Protein AF-A0A4Q9KU74-F1 (afdb_monomer)

Organism: NCBI:txid148818

Nearest PDB structures (foldseek):
  7bz3-assembly1_D  TM=5.552E-01  e=2.418E-01  uncultured bacterium
  7bz3-assembly1_C  TM=5.029E-01  e=2.278E-01  uncultured bacterium
  1j4a-assembly1_A  TM=6.064E-01  e=5.600E-01  Lactobacillus delbrueckii subsp. bulgaricus
  1yqe-assembly1_A  TM=5.960E-01  e=8.521E-01  Archaeoglobus fulgidus
  4dg9-assembly1_A  TM=4.951E-01  e=8.521E-01  Pseudomonas aeruginosa PAO1

Sequence (173 aa):
IKKLECLESLNISRCKLLNCSFHQLFENCKFVKSLRRLYLSHVSLNEQDLQCLKRFINLKELSLNLNEFNLPTFQDYLIAIPLKLYTSSFVSENEDFEKFREYLRSKNINIISRYDYSENIKNEKIKAVNNLENSAGEILMCDVDVAMLSERLPPPPTFHDTNHQPPSSSCQT

Mean predicted aligned error: 15.88 Å

Solvent-accessible surface area (backbone atoms only — not comparable to full-atom values): 10548 Å² total; per-residue (Å²): 120,63,87,44,58,74,45,41,68,48,76,50,49,64,42,81,74,76,99,51,54,68,47,61,69,55,54,86,30,60,16,44,62,47,22,30,33,42,32,33,35,70,39,93,74,55,73,69,35,50,60,47,55,51,62,29,63,48,23,30,35,44,23,42,59,62,92,86,54,62,62,73,67,49,51,69,46,49,74,66,34,66,48,45,35,39,36,31,74,62,87,66,92,47,71,68,50,52,54,49,52,51,52,35,51,76,65,64,25,46,75,46,40,59,61,60,57,51,49,51,53,50,51,53,49,52,54,53,48,58,57,46,57,69,56,62,76,66,67,76,81,75,85,75,71,78,82,76,78,77,77,83,78,81,83,83,85,85,86,79,92,74,93,77,82,82,86,81,90,82,88,84,134

InterPro domains:
  IPR032675 Leucine-rich repeat domain superfamily [G3DSA:3.80.10.10] (1-100)

Secondary structure (DSSP, 8-state):
-TT-SS--EEE-TTPPPPSS-HHHHTTT-GGGGT--EEE-TT----HHHHHHGGG-TT--EEEE-GGGS-HHHHHHHHTTS--SEEEES----SHHHHHHHHHHHHTT-EEEEHHHHHHHHHHHHHHHHHHHHHHHTT-------GGG--PPPPPPPPPPP---PPPPP----

Structure (mmCIF, N/CA/C/O backbone):
data_AF-A0A4Q9KU74-F1
#
_entry.id   AF-A0A4Q9KU74-F1
#
loop_
_atom_site.group_PDB
_atom_site.id
_atom_site.type_symbol
_atom_site.label_atom_id
_atom_site.label_alt_id
_atom_site.label_comp_id
_atom_site.label_asym_id
_atom_site.label_entity_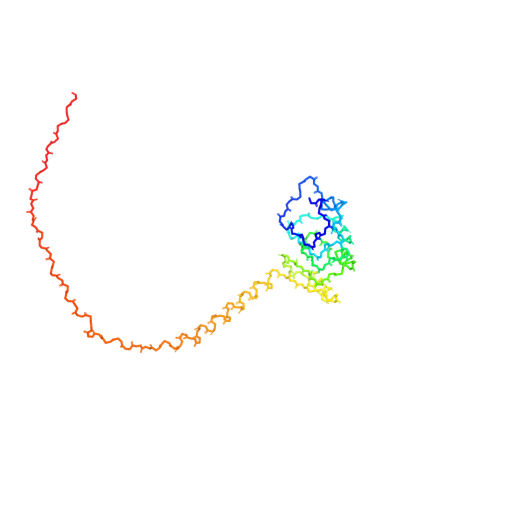id
_atom_site.label_seq_id
_atom_site.pdbx_PDB_ins_code
_atom_site.Cartn_x
_atom_site.Cartn_y
_atom_site.Cartn_z
_atom_site.occupancy
_atom_site.B_iso_or_equiv
_atom_site.auth_seq_id
_atom_site.auth_comp_id
_atom_site.auth_asym_id
_atom_site.auth_atom_id
_atom_site.pdbx_PDB_model_num
ATOM 1 N N . ILE A 1 1 ? -15.940 -5.349 -0.445 1.00 81.81 1 ILE A N 1
ATOM 2 C CA . ILE A 1 1 ? -14.882 -5.387 0.601 1.00 81.81 1 ILE A CA 1
ATOM 3 C C . ILE A 1 1 ? -15.228 -4.611 1.882 1.00 81.81 1 ILE A C 1
ATOM 5 O O . ILE A 1 1 ? -14.683 -4.929 2.926 1.00 81.81 1 ILE A O 1
ATOM 9 N N . LYS A 1 2 ? -16.166 -3.646 1.844 1.00 84.56 2 LYS A N 1
ATOM 10 C CA . LYS A 1 2 ? -16.490 -2.737 2.967 1.00 84.56 2 LYS A CA 1
ATOM 11 C C . LYS A 1 2 ? -16.950 -3.398 4.282 1.00 84.56 2 LYS A C 1
ATOM 13 O O . LYS A 1 2 ? -16.848 -2.774 5.327 1.00 84.56 2 LYS A O 1
ATOM 18 N N . LYS A 1 3 ? -17.445 -4.641 4.237 1.00 88.12 3 LYS A N 1
ATOM 19 C CA . LYS A 1 3 ? -17.890 -5.397 5.425 1.00 88.12 3 LYS A CA 1
ATOM 20 C C . LYS A 1 3 ? -16.741 -6.039 6.219 1.00 88.12 3 LYS A C 1
ATOM 22 O O . LYS A 1 3 ? -16.981 -6.570 7.292 1.00 88.12 3 LYS A O 1
ATOM 27 N N . LEU A 1 4 ? -15.519 -6.039 5.680 1.00 89.81 4 LEU A N 1
ATOM 28 C CA . LEU A 1 4 ? -14.357 -6.617 6.354 1.00 89.81 4 LEU A CA 1
ATOM 29 C C . LEU A 1 4 ? -13.865 -5.663 7.448 1.00 89.81 4 LEU A C 1
ATOM 31 O O . LEU A 1 4 ? -13.743 -4.460 7.215 1.00 89.81 4 LEU A O 1
ATOM 35 N N . GLU A 1 5 ? -13.566 -6.194 8.631 1.00 90.31 5 GLU A N 1
ATOM 36 C CA . GLU A 1 5 ? -13.165 -5.369 9.780 1.00 90.31 5 GLU A CA 1
ATOM 37 C C . GLU A 1 5 ? -11.675 -5.485 10.113 1.00 90.31 5 GLU A C 1
ATOM 39 O O . GLU A 1 5 ? -11.042 -4.466 10.371 1.00 90.31 5 GLU A O 1
ATOM 44 N N . CYS A 1 6 ? -11.100 -6.689 10.017 1.00 91.06 6 CYS A N 1
ATOM 45 C CA . CYS A 1 6 ? -9.725 -6.986 10.447 1.00 91.06 6 CYS A CA 1
ATOM 46 C C . CYS A 1 6 ? -8.863 -7.601 9.330 1.00 91.06 6 CYS A C 1
ATOM 48 O O . CYS A 1 6 ? -8.084 -8.521 9.564 1.00 91.06 6 CYS A O 1
ATOM 50 N N . LEU A 1 7 ? -9.024 -7.141 8.086 1.00 95.56 7 LEU A N 1
ATOM 51 C CA . LEU A 1 7 ? -8.218 -7.639 6.970 1.00 95.56 7 LEU A CA 1
ATOM 52 C C . LEU A 1 7 ? -6.759 -7.184 7.120 1.00 95.56 7 LEU A C 1
ATOM 54 O O . LEU A 1 7 ? -6.487 -5.985 7.181 1.00 95.56 7 LEU A O 1
ATOM 58 N N . GLU A 1 8 ? -5.822 -8.133 7.141 1.00 96.88 8 GLU A N 1
ATOM 59 C CA . GLU A 1 8 ? -4.386 -7.834 7.231 1.00 96.88 8 GLU A CA 1
ATOM 60 C C . GLU A 1 8 ? -3.669 -7.842 5.877 1.00 96.88 8 GLU A C 1
ATOM 62 O O . GLU A 1 8 ? -2.617 -7.221 5.729 1.00 96.88 8 GLU A O 1
ATOM 67 N N . SER A 1 9 ? -4.210 -8.543 4.882 1.00 97.12 9 SER A N 1
ATOM 68 C CA . SER A 1 9 ? -3.585 -8.678 3.570 1.00 97.12 9 SER A CA 1
ATOM 69 C C . SER A 1 9 ? -4.616 -8.562 2.466 1.00 97.12 9 SER A C 1
ATOM 71 O O . SER A 1 9 ? -5.649 -9.226 2.504 1.00 97.12 9 SER A O 1
ATOM 73 N N . LEU A 1 10 ? -4.322 -7.718 1.482 1.00 96.00 10 LEU A N 1
ATOM 74 C CA . LEU A 1 10 ? -5.152 -7.541 0.306 1.00 96.00 10 LEU A CA 1
ATOM 75 C C . LEU A 1 10 ? -4.284 -7.554 -0.946 1.00 96.00 10 LEU A C 1
ATOM 77 O O . LEU A 1 10 ? -3.354 -6.761 -1.086 1.00 96.00 10 LEU A O 1
ATOM 81 N N . ASN A 1 11 ? -4.628 -8.438 -1.873 1.00 94.44 11 ASN A N 1
ATOM 82 C CA . ASN A 1 11 ? -4.040 -8.472 -3.198 1.00 94.44 11 ASN A CA 1
ATOM 83 C C . ASN A 1 11 ? -5.122 -8.154 -4.227 1.00 94.44 11 ASN A C 1
ATOM 85 O O . ASN A 1 11 ? -6.066 -8.923 -4.385 1.00 94.44 11 ASN A O 1
ATOM 89 N N . ILE A 1 12 ? -4.972 -7.022 -4.907 1.00 92.94 12 ILE A N 1
ATOM 90 C CA . ILE A 1 12 ? -5.796 -6.633 -6.058 1.00 92.94 12 ILE A CA 1
ATOM 91 C C . ILE A 1 12 ? -4.910 -6.374 -7.280 1.00 92.94 12 ILE A C 1
ATOM 93 O O . ILE A 1 12 ? -5.268 -5.617 -8.178 1.00 92.94 12 ILE A O 1
ATOM 97 N N . SER A 1 13 ? -3.723 -6.986 -7.310 1.00 91.00 13 SER A N 1
ATOM 98 C CA . SER A 1 13 ? -2.808 -6.876 -8.440 1.00 91.00 13 SER A CA 1
ATOM 99 C C . SER A 1 13 ? -3.494 -7.362 -9.712 1.00 91.00 13 SER A C 1
ATOM 101 O O . SER A 1 13 ? -4.169 -8.391 -9.698 1.00 91.00 13 SER A O 1
ATOM 103 N N . ARG A 1 14 ? -3.281 -6.654 -10.824 1.00 89.31 14 ARG A N 1
ATOM 104 C CA . ARG A 1 14 ? -3.909 -6.917 -12.131 1.00 89.31 14 ARG A CA 1
ATOM 105 C C . ARG A 1 14 ? -5.437 -6.783 -12.134 1.00 89.31 14 ARG A C 1
ATOM 107 O O . ARG A 1 14 ? -6.074 -7.174 -13.109 1.00 89.31 14 ARG A O 1
ATOM 114 N N . CYS A 1 15 ? -6.042 -6.244 -11.076 1.00 89.75 15 CYS A N 1
ATOM 115 C CA . CYS A 1 15 ? -7.459 -5.912 -11.092 1.00 89.75 15 CYS A CA 1
ATOM 116 C C . CYS A 1 15 ? -7.682 -4.571 -11.794 1.00 89.75 15 CYS A C 1
ATOM 118 O O . CYS A 1 15 ? -6.980 -3.592 -11.543 1.00 89.75 15 CYS A O 1
ATOM 120 N N . LYS A 1 16 ? -8.729 -4.511 -12.619 1.00 90.88 16 LYS A N 1
ATOM 121 C CA . LYS A 1 16 ? -9.269 -3.255 -13.135 1.00 90.88 16 LYS A CA 1
ATOM 122 C C . LYS A 1 16 ? -10.375 -2.779 -12.199 1.00 90.88 16 LYS A C 1
ATOM 124 O O . LYS A 1 16 ? -11.358 -3.491 -12.000 1.00 9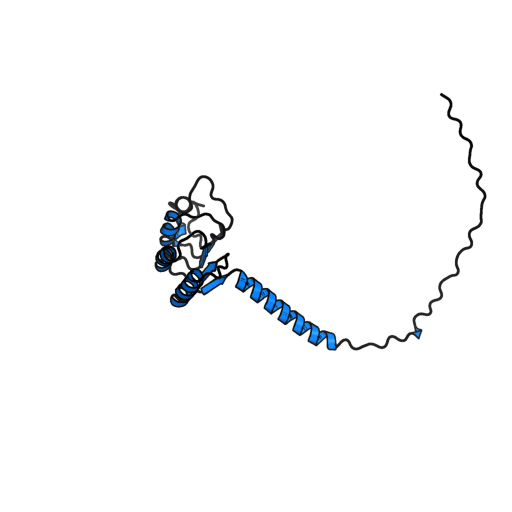0.88 16 LYS A O 1
ATOM 129 N N . LEU A 1 17 ? -10.218 -1.588 -11.629 1.00 89.12 17 LEU A N 1
ATOM 130 C CA . LEU A 1 17 ? -11.283 -0.951 -10.859 1.00 89.12 17 LEU A CA 1
ATOM 131 C C . LEU A 1 17 ? -12.329 -0.406 -11.838 1.00 89.12 17 LEU A C 1
ATOM 133 O O . LEU A 1 17 ? -12.005 0.363 -12.741 1.00 89.12 17 LEU A O 1
ATOM 137 N N . LEU A 1 18 ? -13.570 -0.873 -11.708 1.00 88.38 18 LEU A N 1
ATOM 138 C CA . LEU A 1 18 ? -14.684 -0.459 -12.558 1.00 88.38 18 LEU A CA 1
ATOM 139 C C . LEU A 1 18 ? -15.560 0.513 -11.780 1.00 88.38 18 LEU A C 1
ATOM 141 O O . LEU A 1 18 ? -16.012 0.187 -10.684 1.00 88.38 18 LEU A O 1
ATOM 145 N N . ASN A 1 19 ? -15.828 1.679 -12.367 1.00 87.88 19 ASN A N 1
ATOM 146 C CA . ASN A 1 19 ? -16.725 2.697 -11.811 1.00 87.88 19 ASN A CA 1
ATOM 147 C C . ASN A 1 19 ? -16.322 3.212 -10.413 1.00 87.88 19 ASN A C 1
ATOM 149 O O . ASN A 1 19 ? -17.158 3.762 -9.699 1.00 87.88 19 ASN A O 1
ATOM 153 N N . CYS A 1 20 ? -15.061 3.035 -10.009 1.00 88.81 20 CYS A N 1
ATOM 154 C CA . CYS A 1 20 ? -14.496 3.637 -8.806 1.00 88.81 20 CYS A CA 1
ATOM 155 C C . CYS A 1 20 ? -12.974 3.799 -8.918 1.00 88.81 20 CYS A C 1
ATOM 157 O O . CYS A 1 20 ? -12.309 3.053 -9.640 1.00 88.81 20 CYS A O 1
ATOM 159 N N . SER A 1 21 ? -12.428 4.770 -8.190 1.00 89.12 21 SER A N 1
ATOM 160 C CA . SER A 1 21 ? -10.989 4.942 -7.975 1.00 89.12 21 SER A CA 1
ATOM 161 C C . SER A 1 21 ? -10.483 4.078 -6.815 1.00 89.12 21 SER A C 1
ATOM 163 O O . SER A 1 21 ? -11.259 3.540 -6.013 1.00 89.12 21 SER A O 1
ATOM 165 N N . PHE A 1 22 ? -9.161 3.976 -6.676 1.00 90.94 22 PHE A N 1
ATOM 166 C CA . PHE A 1 22 ? -8.561 3.259 -5.557 1.00 90.94 22 PHE A CA 1
ATOM 167 C C . PHE A 1 22 ? -8.905 3.926 -4.217 1.00 90.94 22 PHE A C 1
ATOM 169 O O . PHE A 1 22 ? -9.355 3.240 -3.301 1.00 90.94 22 PHE A O 1
ATOM 176 N N . HIS A 1 23 ? -8.813 5.254 -4.093 1.00 89.62 23 HIS A N 1
ATOM 177 C CA . HIS A 1 23 ? -9.174 5.923 -2.837 1.00 89.62 23 HIS A CA 1
ATOM 178 C C . HIS A 1 23 ? -10.652 5.723 -2.442 1.00 89.62 23 HIS A C 1
ATOM 180 O O . HIS A 1 23 ? -10.939 5.556 -1.250 1.00 89.62 23 HIS A O 1
ATOM 186 N N . GLN A 1 24 ? -11.572 5.671 -3.419 1.00 91.50 24 GLN A N 1
ATOM 187 C CA . GLN A 1 24 ? -13.000 5.385 -3.206 1.00 91.50 24 GLN A CA 1
ATOM 188 C C . GLN A 1 24 ? -13.240 3.943 -2.747 1.00 91.50 24 GLN A C 1
ATOM 190 O O . GLN A 1 24 ? -14.114 3.683 -1.915 1.00 91.50 24 GLN A O 1
ATOM 195 N N . LEU A 1 25 ? -12.451 2.985 -3.246 1.00 91.00 25 LEU A N 1
ATOM 196 C CA . LEU A 1 25 ? -12.570 1.577 -2.864 1.00 91.00 25 LEU A CA 1
ATOM 197 C C . LEU A 1 25 ? -12.368 1.371 -1.352 1.00 91.00 25 LEU A C 1
ATOM 199 O O . LEU A 1 25 ? -13.073 0.562 -0.742 1.00 91.00 25 LEU A O 1
ATOM 203 N N . PHE A 1 26 ? -11.444 2.126 -0.748 1.00 90.75 26 PHE A N 1
ATOM 204 C CA . PHE A 1 26 ? -11.116 2.066 0.684 1.00 90.75 26 PHE A CA 1
ATOM 205 C C . PHE A 1 26 ? -11.838 3.117 1.529 1.00 90.75 26 PHE A C 1
ATOM 207 O O . PHE A 1 26 ? -11.574 3.254 2.730 1.00 90.75 26 PHE A O 1
ATOM 214 N N . GLU A 1 27 ? -12.744 3.887 0.940 1.00 89.62 27 GLU A N 1
ATOM 215 C CA . GLU A 1 27 ? -13.565 4.826 1.687 1.00 89.62 27 GLU A CA 1
ATOM 216 C C . GLU A 1 27 ? -14.443 4.065 2.692 1.00 89.62 27 GLU A C 1
ATOM 218 O O . GLU A 1 27 ? -15.095 3.069 2.356 1.00 89.62 27 GLU A O 1
ATOM 223 N N . ASN A 1 28 ? -14.415 4.504 3.952 1.00 87.31 28 ASN A N 1
ATOM 224 C CA . ASN A 1 28 ? -15.155 3.904 5.069 1.00 87.31 28 ASN A CA 1
ATOM 225 C C . ASN A 1 28 ? -14.840 2.420 5.358 1.00 87.31 28 ASN A C 1
ATOM 227 O O . ASN A 1 28 ? -15.591 1.747 6.062 1.00 87.31 28 ASN A O 1
ATOM 231 N N . CYS A 1 29 ? -13.721 1.889 4.853 1.00 91.88 29 CYS A N 1
ATOM 232 C CA . CYS A 1 29 ? -13.281 0.534 5.177 1.00 91.88 29 CYS A CA 1
ATOM 233 C C . CYS A 1 29 ? -12.636 0.489 6.572 1.00 91.88 29 CYS A C 1
ATOM 235 O O . CYS A 1 29 ? -11.576 1.076 6.793 1.00 91.88 29 CYS A O 1
ATOM 237 N N . LYS A 1 30 ? -13.246 -0.254 7.507 1.00 90.88 30 LYS A N 1
ATOM 238 C CA . LYS A 1 30 ? -12.737 -0.406 8.886 1.00 90.88 30 LYS A CA 1
ATOM 239 C C . LYS A 1 30 ? -11.336 -1.032 8.930 1.00 90.88 30 LYS A C 1
ATOM 241 O O . LYS A 1 30 ? -10.495 -0.606 9.718 1.00 90.88 30 LYS A O 1
ATOM 246 N N . PHE A 1 31 ? -11.059 -1.959 8.012 1.00 92.75 31 PHE A N 1
ATOM 247 C CA . PHE A 1 31 ? -9.791 -2.686 7.942 1.00 92.75 31 PHE A CA 1
ATOM 248 C C . PHE A 1 31 ? -8.585 -1.860 7.454 1.00 92.75 31 PHE A C 1
ATOM 250 O O . PHE A 1 31 ? -7.462 -2.357 7.463 1.00 92.75 31 PHE A O 1
ATOM 257 N N . VAL A 1 32 ? -8.754 -0.599 7.027 1.00 92.88 32 VAL A N 1
ATOM 258 C CA . VAL A 1 32 ? -7.626 0.231 6.538 1.00 92.88 32 VAL A CA 1
ATOM 259 C C . VAL A 1 32 ? -6.513 0.337 7.584 1.00 92.88 32 VAL A C 1
ATOM 261 O O . VAL A 1 32 ? -5.334 0.320 7.242 1.00 92.88 32 VAL A O 1
ATOM 264 N N . LYS A 1 33 ? -6.885 0.371 8.869 1.00 91.25 33 LYS A N 1
ATOM 265 C CA . LYS A 1 33 ? -5.932 0.404 9.983 1.00 91.25 33 LYS A CA 1
ATOM 266 C C . LYS A 1 33 ? -5.368 -0.974 10.344 1.00 91.25 33 LYS A C 1
ATOM 268 O O . LYS A 1 33 ? -4.338 -1.018 10.999 1.00 91.25 33 LYS A O 1
ATOM 273 N N . SER A 1 34 ? -5.993 -2.084 9.950 1.00 94.25 34 SER A N 1
ATOM 274 C CA . SER A 1 34 ? -5.464 -3.436 10.201 1.00 94.25 34 SER A CA 1
ATOM 275 C C . SER A 1 34 ? -4.553 -3.940 9.084 1.00 94.25 34 SER A C 1
ATOM 277 O O . SER A 1 34 ? -3.803 -4.891 9.290 1.00 94.25 34 SER A O 1
ATOM 279 N N . LEU A 1 35 ? -4.609 -3.323 7.901 1.00 96.00 35 LEU A N 1
ATOM 280 C CA . LEU A 1 35 ? -3.891 -3.808 6.733 1.00 96.00 35 LEU A CA 1
ATOM 281 C C . LEU A 1 35 ? -2.369 -3.691 6.915 1.00 96.00 35 LEU A C 1
ATOM 283 O O . LEU A 1 35 ? -1.831 -2.612 7.156 1.00 96.00 35 LEU A O 1
ATOM 287 N N . ARG A 1 36 ? -1.678 -4.822 6.760 1.00 96.62 36 ARG A N 1
ATOM 288 C CA . ARG A 1 36 ? -0.217 -4.960 6.839 1.00 96.62 36 ARG A CA 1
ATOM 289 C C . ARG A 1 36 ? 0.416 -5.182 5.470 1.00 96.62 36 ARG A C 1
ATOM 291 O O . ARG A 1 36 ? 1.567 -4.802 5.281 1.00 96.62 36 ARG A O 1
ATOM 298 N N . ARG A 1 37 ? -0.311 -5.792 4.531 1.00 97.00 37 ARG A N 1
ATOM 299 C CA . ARG A 1 37 ? 0.190 -6.159 3.199 1.00 97.00 37 ARG A CA 1
ATOM 300 C C . ARG A 1 37 ? -0.789 -5.727 2.116 1.00 97.00 37 ARG A C 1
ATOM 302 O O . ARG A 1 37 ? -1.962 -6.105 2.166 1.00 97.00 37 ARG A O 1
ATOM 309 N N . LEU A 1 38 ? -0.308 -4.973 1.136 1.00 95.56 38 LEU A N 1
ATOM 310 C CA . LEU A 1 38 ? -1.120 -4.446 0.047 1.00 95.56 38 LEU A CA 1
ATOM 311 C C . LEU A 1 38 ? -0.402 -4.617 -1.288 1.00 95.56 38 LEU A C 1
ATOM 313 O O . LEU A 1 38 ? 0.673 -4.060 -1.504 1.00 95.56 38 LEU A O 1
ATOM 317 N N . TYR A 1 39 ? -1.016 -5.364 -2.200 1.00 94.50 39 TYR A N 1
ATOM 318 C CA . TYR A 1 39 ? -0.436 -5.646 -3.509 1.00 94.50 39 TYR A CA 1
ATOM 319 C C . TYR A 1 39 ? -1.288 -5.033 -4.625 1.00 94.50 39 TYR A C 1
ATOM 321 O O . TYR A 1 39 ? -2.436 -5.438 -4.827 1.00 94.50 39 TYR A O 1
ATOM 329 N N . LEU A 1 40 ? -0.703 -4.060 -5.330 1.00 91.88 40 LEU A N 1
ATOM 330 C CA . LEU A 1 40 ? -1.313 -3.203 -6.360 1.00 91.88 40 LEU A CA 1
ATOM 331 C C . LEU A 1 40 ? -0.559 -3.258 -7.694 1.00 91.88 40 LEU A C 1
ATOM 333 O O . LEU A 1 40 ? -0.724 -2.390 -8.546 1.00 91.88 40 LEU A O 1
ATOM 337 N N . SER A 1 41 ? 0.303 -4.255 -7.892 1.00 88.38 41 SER A N 1
ATOM 338 C CA . SER A 1 41 ? 1.025 -4.416 -9.156 1.00 88.38 41 SER A CA 1
ATOM 339 C C . SER A 1 41 ? 0.036 -4.474 -10.328 1.00 88.38 41 SER A C 1
ATOM 341 O O . SER A 1 41 ? -0.868 -5.307 -10.312 1.00 88.38 41 SER A O 1
ATOM 343 N N . HIS A 1 42 ? 0.240 -3.674 -11.380 1.00 86.62 42 HIS A N 1
ATOM 344 C CA . HIS A 1 42 ? -0.661 -3.585 -12.551 1.00 86.62 42 HIS A CA 1
ATOM 345 C C . HIS A 1 42 ? -2.074 -3.069 -12.227 1.00 86.62 42 HIS A C 1
ATOM 347 O O . HIS A 1 42 ? -3.035 -3.451 -12.891 1.00 86.62 42 HIS A O 1
ATOM 353 N N . VAL A 1 43 ? -2.212 -2.234 -11.196 1.00 88.12 43 VAL A N 1
ATOM 354 C CA . VAL A 1 43 ? -3.415 -1.431 -10.944 1.00 88.12 43 VAL A CA 1
ATOM 355 C C . VAL A 1 43 ? -3.118 -0.003 -11.383 1.00 88.12 43 VAL A C 1
ATOM 357 O O . VAL A 1 43 ? -2.103 0.554 -10.972 1.00 88.12 43 VAL A O 1
ATOM 360 N N . SER A 1 44 ? -3.995 0.578 -12.202 1.00 87.62 44 SER A N 1
ATOM 361 C CA . SER A 1 44 ? -3.884 1.988 -12.582 1.00 87.62 44 SER A CA 1
ATOM 362 C C . SER A 1 44 ? -4.255 2.860 -11.387 1.00 87.62 44 SER A C 1
ATOM 364 O O . SER A 1 44 ? -5.318 2.681 -10.787 1.00 87.62 44 SER A O 1
ATOM 366 N N . LEU A 1 45 ? -3.350 3.761 -11.024 1.00 88.00 45 LEU A N 1
ATOM 367 C CA . LEU A 1 45 ? -3.455 4.623 -9.856 1.00 88.00 45 LEU A CA 1
ATOM 368 C C . LEU A 1 45 ? -3.161 6.059 -10.292 1.00 88.00 45 LEU A C 1
ATOM 370 O O . LEU A 1 45 ? -2.302 6.293 -11.136 1.00 88.00 45 LEU A O 1
ATOM 374 N N . ASN A 1 46 ? -3.863 7.026 -9.712 1.00 86.00 46 ASN A N 1
ATOM 375 C CA . ASN A 1 46 ? -3.562 8.444 -9.906 1.00 86.00 46 ASN A CA 1
ATOM 376 C C . ASN A 1 46 ? -2.881 9.045 -8.661 1.00 86.00 46 ASN A C 1
ATOM 378 O O . ASN A 1 46 ? -2.669 8.376 -7.650 1.00 86.00 46 ASN A O 1
ATOM 382 N N . GLU A 1 47 ? -2.549 10.334 -8.710 1.00 84.62 47 GLU A N 1
ATOM 383 C CA . GLU A 1 47 ? -1.894 11.020 -7.592 1.00 84.62 47 GLU A CA 1
ATOM 384 C C . GLU A 1 47 ? -2.743 11.046 -6.304 1.00 84.62 47 GLU A C 1
ATOM 386 O O . GLU A 1 47 ? -2.215 10.859 -5.206 1.00 84.62 47 GLU A O 1
ATOM 391 N N . GLN A 1 48 ? -4.069 11.202 -6.412 1.00 86.31 48 GLN A N 1
ATOM 392 C CA . GLN A 1 48 ? -4.969 11.148 -5.250 1.00 86.31 48 GLN A CA 1
ATOM 393 C C . GLN A 1 48 ? -4.973 9.760 -4.596 1.00 86.31 48 GLN A C 1
ATOM 395 O O . GLN A 1 48 ? -5.045 9.635 -3.370 1.00 86.31 48 GLN A O 1
ATOM 400 N N . ASP A 1 49 ? -4.864 8.709 -5.403 1.00 89.75 49 ASP A N 1
ATOM 401 C CA . ASP A 1 49 ? -4.775 7.338 -4.920 1.00 89.75 49 ASP A CA 1
ATOM 402 C C . ASP A 1 49 ? -3.468 7.101 -4.150 1.00 89.75 49 ASP A C 1
ATOM 404 O O . ASP A 1 49 ? -3.479 6.437 -3.112 1.00 89.75 49 ASP A O 1
ATOM 408 N N . LEU A 1 50 ? -2.358 7.711 -4.575 1.00 87.19 50 LEU A N 1
ATOM 409 C CA . LEU A 1 50 ? -1.100 7.662 -3.826 1.00 87.19 50 LEU A CA 1
ATOM 410 C C . LEU A 1 50 ? -1.185 8.389 -2.483 1.00 87.19 50 LEU A C 1
ATOM 412 O O . LEU A 1 50 ? -0.726 7.863 -1.468 1.00 87.19 50 LEU A O 1
ATOM 416 N N . GLN A 1 51 ? -1.833 9.554 -2.436 1.00 86.75 51 GLN A N 1
ATOM 417 C CA . GLN A 1 51 ? -2.049 10.285 -1.181 1.00 86.75 51 GLN A CA 1
ATOM 418 C C . GLN A 1 51 ? -2.814 9.441 -0.159 1.00 86.75 51 GLN A C 1
ATOM 420 O O . GLN A 1 51 ? -2.534 9.490 1.043 1.00 86.75 51 GLN A O 1
ATOM 425 N N . CYS A 1 52 ? -3.756 8.616 -0.621 1.00 89.44 52 CYS A N 1
ATOM 426 C CA . CYS A 1 52 ? -4.541 7.779 0.272 1.00 89.44 52 CYS A CA 1
ATOM 427 C C . CYS A 1 52 ? -3.730 6.620 0.888 1.00 89.44 52 CYS A C 1
ATOM 429 O O . CYS A 1 52 ? -4.144 6.095 1.925 1.00 89.44 52 CYS A O 1
ATOM 431 N N . LEU A 1 53 ? -2.542 6.288 0.350 1.00 90.06 53 LEU A N 1
ATOM 432 C CA . LEU A 1 53 ? -1.635 5.293 0.939 1.00 90.06 53 LEU A CA 1
ATOM 433 C C . LEU A 1 53 ? -1.180 5.676 2.361 1.00 90.06 53 LEU A C 1
ATOM 435 O O . LEU A 1 53 ? -0.954 4.803 3.198 1.00 90.06 53 LEU A O 1
ATOM 439 N N . LYS A 1 54 ? -1.154 6.975 2.691 1.00 89.75 54 LYS A N 1
ATOM 440 C CA . LYS A 1 54 ? -0.836 7.478 4.042 1.00 89.75 54 LYS A CA 1
ATOM 441 C C . LYS A 1 54 ? -1.828 7.010 5.114 1.00 89.75 54 LYS A C 1
ATOM 443 O O . LYS A 1 54 ? -1.517 7.023 6.301 1.00 89.75 54 LYS A O 1
ATOM 448 N N . ARG A 1 55 ? -3.035 6.586 4.719 1.00 91.25 55 ARG A N 1
ATOM 449 C CA . ARG A 1 55 ? -4.076 6.099 5.643 1.00 91.25 55 ARG A CA 1
ATOM 450 C C . ARG A 1 55 ? -3.755 4.711 6.206 1.00 91.25 55 ARG A C 1
ATOM 452 O O . ARG A 1 55 ? -4.277 4.357 7.264 1.00 91.25 55 ARG A O 1
ATOM 459 N N . PHE A 1 56 ? -2.912 3.929 5.530 1.00 92.38 56 PHE A N 1
ATOM 460 C CA . PHE A 1 56 ? -2.545 2.573 5.943 1.00 92.38 56 PHE A CA 1
ATOM 461 C C . PHE A 1 56 ? -1.377 2.609 6.940 1.00 92.38 56 PHE A C 1
ATOM 463 O O . PHE A 1 56 ? -0.274 2.142 6.669 1.00 92.38 56 PHE A O 1
ATOM 470 N N . ILE A 1 57 ? -1.635 3.161 8.126 1.00 91.38 57 ILE A N 1
ATOM 471 C CA . ILE A 1 57 ? -0.626 3.425 9.171 1.00 91.38 57 ILE A CA 1
ATOM 472 C C . ILE A 1 57 ? 0.139 2.182 9.654 1.00 91.38 57 ILE A C 1
ATOM 474 O O . ILE A 1 57 ? 1.215 2.303 10.228 1.00 91.38 57 ILE A O 1
ATOM 478 N N . ASN A 1 58 ? -0.410 0.985 9.433 1.00 93.88 58 ASN A N 1
ATOM 479 C CA . ASN A 1 58 ? 0.187 -0.288 9.841 1.00 93.88 58 ASN A CA 1
ATOM 480 C C . ASN A 1 58 ? 0.768 -1.090 8.668 1.00 93.88 58 ASN A C 1
ATOM 482 O O . ASN A 1 58 ? 1.230 -2.217 8.874 1.00 93.88 58 ASN A O 1
ATOM 486 N N . LEU A 1 59 ? 0.789 -0.514 7.461 1.00 95.31 59 LEU A N 1
ATOM 487 C CA . LEU A 1 59 ? 1.290 -1.178 6.268 1.00 95.31 59 LEU A CA 1
ATOM 488 C C . LEU A 1 59 ? 2.792 -1.445 6.388 1.00 95.31 59 LEU A C 1
ATOM 490 O O . LEU A 1 59 ? 3.579 -0.552 6.695 1.00 95.31 59 LEU A O 1
ATOM 494 N N . LYS A 1 60 ? 3.177 -2.699 6.152 1.00 95.69 60 LYS A N 1
ATOM 495 C CA . LYS A 1 60 ? 4.559 -3.193 6.188 1.00 95.69 60 LYS A CA 1
ATOM 496 C C . LYS A 1 60 ? 5.049 -3.625 4.818 1.00 95.69 60 LYS A C 1
ATOM 498 O O . LYS A 1 60 ? 6.244 -3.524 4.560 1.00 95.69 60 LYS A O 1
ATOM 503 N N . GLU A 1 61 ? 4.146 -4.081 3.959 1.00 95.75 61 GLU A N 1
ATOM 504 C CA . GLU A 1 61 ? 4.481 -4.548 2.619 1.00 95.75 61 GLU A CA 1
ATOM 505 C C . GLU A 1 61 ? 3.589 -3.868 1.587 1.00 95.75 61 GLU A C 1
ATOM 507 O O . GLU A 1 61 ? 2.359 -3.904 1.697 1.00 95.75 61 GLU A O 1
ATOM 512 N N . LEU A 1 62 ? 4.219 -3.270 0.580 1.00 93.56 62 LEU A N 1
ATOM 513 C CA . LEU A 1 62 ? 3.543 -2.623 -0.536 1.00 93.56 62 LEU A CA 1
ATOM 514 C C . LEU A 1 62 ? 4.110 -3.151 -1.849 1.00 93.56 62 LEU A C 1
ATOM 516 O O . LEU A 1 62 ? 5.322 -3.157 -2.048 1.00 93.56 62 LEU A O 1
ATOM 520 N N . SER A 1 63 ? 3.233 -3.533 -2.773 1.00 91.62 63 SER A N 1
ATOM 521 C CA . SER A 1 63 ? 3.614 -3.756 -4.165 1.00 91.62 63 SER A CA 1
ATOM 522 C C . SER A 1 63 ? 2.910 -2.781 -5.087 1.00 91.62 63 SER A C 1
ATOM 524 O O . SER A 1 63 ? 1.689 -2.668 -5.027 1.00 91.62 63 SER A O 1
ATOM 526 N N . LEU A 1 64 ? 3.670 -2.100 -5.942 1.00 88.06 64 LEU A N 1
ATOM 527 C CA . LEU A 1 64 ? 3.178 -1.069 -6.854 1.00 88.06 64 LEU A CA 1
ATOM 528 C C . LEU A 1 64 ? 4.132 -0.935 -8.057 1.00 88.06 64 LEU A C 1
ATOM 530 O O . LEU A 1 64 ? 5.293 -1.331 -7.971 1.00 88.06 64 LEU A O 1
ATOM 534 N N . ASN A 1 65 ? 3.642 -0.405 -9.181 1.00 80.94 65 ASN A N 1
ATOM 535 C CA . ASN A 1 65 ? 4.460 -0.104 -10.361 1.00 80.94 65 ASN A CA 1
ATOM 536 C C . ASN A 1 65 ? 4.807 1.387 -10.394 1.00 80.94 65 ASN A C 1
ATOM 538 O O . ASN A 1 65 ? 3.905 2.217 -10.371 1.00 80.94 65 ASN A O 1
ATOM 542 N N . LEU A 1 66 ? 6.097 1.725 -10.464 1.00 73.31 66 LEU A N 1
ATOM 543 C CA . LEU A 1 66 ? 6.565 3.118 -10.377 1.00 73.31 66 LEU A CA 1
ATOM 544 C C . LEU A 1 66 ? 6.543 3.879 -11.698 1.00 73.31 66 LEU A C 1
ATOM 546 O O . LEU A 1 66 ? 6.613 5.098 -11.681 1.00 73.31 66 LEU A O 1
ATOM 550 N N . ASN A 1 67 ? 6.447 3.185 -12.830 1.00 70.19 67 ASN A N 1
ATOM 551 C CA . ASN A 1 67 ? 6.619 3.783 -14.158 1.00 70.19 67 ASN A CA 1
ATOM 552 C C . ASN A 1 67 ? 5.599 4.879 -14.486 1.00 70.19 67 ASN A C 1
ATOM 554 O O . ASN A 1 67 ? 5.811 5.655 -15.410 1.00 70.19 67 ASN A O 1
ATOM 558 N N . GLU A 1 68 ? 4.484 4.904 -13.762 1.00 65.50 68 GLU A N 1
ATOM 559 C CA . GLU A 1 68 ? 3.398 5.864 -13.949 1.00 65.50 68 GLU A CA 1
ATOM 560 C C . GLU A 1 68 ? 3.571 7.115 -13.067 1.00 65.50 68 GLU A C 1
ATOM 562 O O . GLU A 1 68 ? 2.757 8.033 -13.142 1.00 65.50 68 GLU A O 1
ATOM 567 N N . PHE A 1 69 ? 4.627 7.183 -12.242 1.00 73.62 69 PHE A N 1
ATOM 568 C CA . PHE A 1 69 ? 4.797 8.216 -11.221 1.00 73.62 69 PHE A CA 1
ATOM 569 C C . PHE A 1 69 ? 6.154 8.910 -11.255 1.00 73.62 69 PHE A C 1
ATOM 571 O O . PHE A 1 69 ? 7.197 8.306 -11.492 1.00 73.62 69 PHE A O 1
ATOM 578 N N . ASN A 1 70 ? 6.133 10.198 -10.909 1.00 76.00 70 ASN A N 1
ATOM 579 C CA . ASN A 1 70 ? 7.336 10.958 -10.607 1.00 76.00 70 ASN A CA 1
ATOM 580 C C . ASN A 1 70 ? 7.940 10.455 -9.281 1.00 76.00 70 ASN A C 1
ATOM 582 O O . ASN A 1 70 ? 7.284 10.471 -8.236 1.00 76.00 70 ASN A O 1
ATOM 586 N N . LEU A 1 71 ? 9.185 9.977 -9.333 1.00 77.31 71 LEU A N 1
ATOM 587 C CA . LEU A 1 71 ? 9.849 9.302 -8.217 1.00 77.31 71 LEU A CA 1
ATOM 588 C C . LEU A 1 71 ? 10.035 10.193 -6.978 1.00 77.31 71 LEU A C 1
ATOM 590 O O . LEU A 1 71 ? 9.660 9.738 -5.898 1.00 77.31 71 LEU A O 1
ATOM 594 N N . PRO A 1 72 ? 10.531 11.442 -7.086 1.00 78.12 72 PRO A N 1
ATOM 595 C C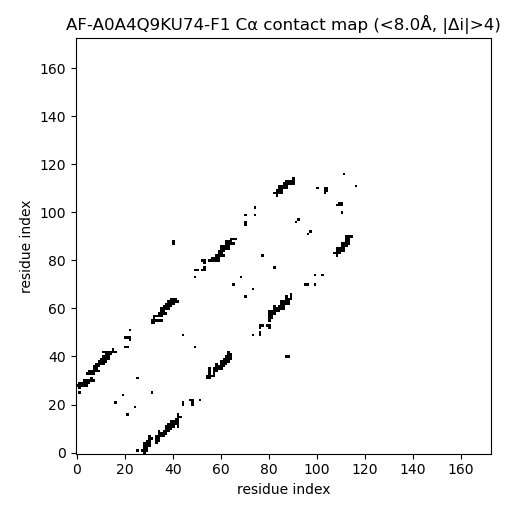A . PRO A 1 72 ? 10.506 12.415 -5.995 1.00 78.12 72 PRO A CA 1
ATOM 596 C C . PRO A 1 72 ? 9.152 12.521 -5.281 1.00 78.12 72 PRO A C 1
ATOM 598 O O . PRO A 1 72 ? 9.074 12.330 -4.071 1.00 78.12 72 PRO A O 1
ATOM 601 N N . THR A 1 73 ? 8.064 12.719 -6.030 1.00 76.44 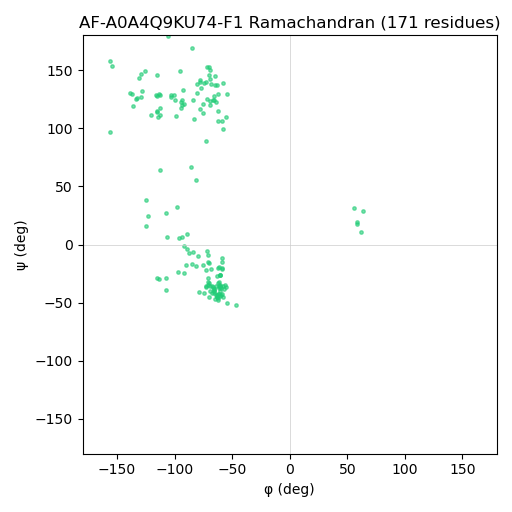73 THR A N 1
ATOM 602 C CA . THR A 1 73 ? 6.709 12.807 -5.462 1.00 76.44 73 THR A CA 1
ATOM 603 C C . THR A 1 73 ? 6.321 11.512 -4.744 1.00 76.44 73 THR A C 1
ATOM 605 O O . THR A 1 73 ? 5.675 11.531 -3.699 1.00 76.44 73 THR A O 1
ATOM 608 N N . PHE A 1 74 ? 6.749 10.363 -5.269 1.00 78.94 74 PHE A N 1
ATOM 609 C CA . PHE A 1 74 ? 6.499 9.069 -4.648 1.00 78.94 74 PHE A CA 1
ATOM 610 C C . PHE A 1 74 ? 7.273 8.863 -3.334 1.00 78.94 74 PHE A C 1
ATOM 612 O O . PHE A 1 74 ? 6.735 8.272 -2.393 1.00 78.94 74 PHE A O 1
ATOM 619 N N . GLN A 1 75 ? 8.501 9.380 -3.225 1.00 82.25 75 GLN A N 1
ATOM 620 C CA . GLN A 1 75 ? 9.290 9.329 -1.985 1.00 82.25 75 GLN A CA 1
ATOM 621 C C . GLN A 1 75 ? 8.579 10.051 -0.830 1.00 82.25 75 GLN A C 1
ATOM 623 O O . GLN A 1 75 ? 8.538 9.526 0.287 1.00 82.25 75 GLN A O 1
ATOM 628 N N . ASP A 1 76 ? 7.945 11.193 -1.107 1.00 81.75 76 ASP A N 1
ATOM 629 C CA . ASP A 1 76 ? 7.160 11.947 -0.120 1.00 81.75 76 ASP A CA 1
ATOM 630 C C . ASP A 1 76 ? 5.942 11.162 0.391 1.00 81.75 76 ASP A C 1
ATOM 632 O O . ASP A 1 76 ? 5.482 11.353 1.521 1.00 81.75 76 ASP A O 1
ATOM 636 N N . TYR A 1 77 ? 5.405 10.243 -0.415 1.00 82.38 77 TYR A N 1
ATOM 637 C CA . TYR A 1 77 ? 4.312 9.364 0.004 1.00 82.38 77 TYR A CA 1
ATOM 638 C C . TYR A 1 77 ? 4.791 8.211 0.869 1.00 82.38 77 TYR A C 1
ATOM 640 O O . TYR A 1 77 ? 4.145 7.888 1.869 1.00 82.38 77 TYR A O 1
ATOM 648 N N . LEU A 1 78 ? 5.928 7.614 0.518 1.00 81.19 78 LEU A N 1
ATOM 649 C CA . LEU A 1 78 ? 6.466 6.480 1.259 1.00 81.19 78 LEU A CA 1
ATOM 650 C C . LEU A 1 78 ? 7.013 6.862 2.632 1.00 81.19 78 LEU A C 1
ATOM 652 O O . LEU A 1 78 ? 6.939 6.040 3.542 1.00 81.19 78 LEU A O 1
ATOM 656 N N . ILE A 1 79 ? 7.504 8.093 2.816 1.00 80.75 79 ILE A N 1
ATOM 657 C CA . ILE A 1 79 ? 8.106 8.512 4.092 1.00 80.75 79 ILE A CA 1
ATOM 658 C C . ILE A 1 79 ? 7.123 8.441 5.271 1.00 80.75 79 ILE A C 1
ATOM 660 O O . ILE A 1 79 ? 7.532 8.266 6.416 1.00 80.75 79 ILE A O 1
ATOM 664 N N . ALA A 1 80 ? 5.823 8.552 4.987 1.00 79.44 80 ALA A N 1
ATOM 665 C CA . ALA A 1 80 ? 4.758 8.504 5.981 1.00 79.44 80 ALA A CA 1
ATOM 666 C C . ALA A 1 80 ? 4.325 7.071 6.347 1.00 79.44 80 ALA A C 1
ATOM 668 O O . ALA A 1 80 ? 3.494 6.895 7.240 1.00 79.44 80 ALA A O 1
ATOM 669 N N . ILE A 1 81 ? 4.843 6.049 5.658 1.00 85.44 81 ILE A N 1
ATOM 670 C CA . ILE A 1 81 ? 4.402 4.660 5.795 1.00 85.44 81 ILE A CA 1
ATOM 671 C C . ILE A 1 81 ? 5.539 3.836 6.414 1.00 85.44 81 ILE A C 1
ATOM 673 O O . ILE A 1 81 ? 6.659 3.863 5.906 1.00 85.44 81 ILE A O 1
ATOM 677 N N . PRO A 1 82 ? 5.290 3.046 7.476 1.00 85.56 82 PRO A N 1
ATOM 678 C CA . PRO A 1 82 ? 6.328 2.263 8.143 1.00 85.56 82 PRO A CA 1
ATOM 679 C C . PRO A 1 82 ? 6.616 0.950 7.396 1.00 85.56 82 PRO A C 1
ATOM 681 O O . PRO A 1 82 ? 6.502 -0.145 7.970 1.00 85.56 82 PRO A O 1
ATOM 684 N N . LEU A 1 83 ? 6.952 1.072 6.110 1.00 91.94 83 LEU A N 1
ATOM 685 C CA . LEU A 1 83 ? 7.249 -0.038 5.218 1.00 91.94 83 LEU A CA 1
ATOM 686 C C . LEU A 1 83 ? 8.512 -0.777 5.654 1.00 91.94 83 LEU A C 1
ATOM 688 O O . LEU A 1 83 ? 9.477 -0.196 6.138 1.00 91.94 83 LEU A O 1
ATOM 692 N N . LYS A 1 84 ? 8.482 -2.090 5.454 1.00 94.19 84 LYS A N 1
ATOM 693 C CA . LYS A 1 84 ? 9.629 -2.995 5.577 1.00 94.19 84 LYS A CA 1
ATOM 694 C C . LYS A 1 84 ? 9.990 -3.621 4.239 1.00 94.19 84 LYS A C 1
ATOM 696 O O . LYS A 1 84 ? 11.146 -3.966 4.024 1.00 94.19 84 LYS A O 1
ATOM 701 N N . LEU A 1 85 ? 9.000 -3.786 3.365 1.00 92.56 85 LEU A N 1
ATOM 702 C CA . LEU A 1 85 ? 9.158 -4.424 2.073 1.00 92.56 85 LEU A CA 1
ATOM 703 C C . LEU A 1 85 ? 8.417 -3.638 0.995 1.00 92.56 85 LEU A C 1
ATOM 705 O O . LEU A 1 85 ? 7.224 -3.347 1.119 1.00 92.56 85 LEU A O 1
ATOM 709 N N . TYR A 1 86 ? 9.129 -3.353 -0.084 1.00 91.38 86 TYR A N 1
ATOM 710 C CA . TYR A 1 86 ? 8.586 -2.828 -1.320 1.00 91.38 86 TYR A CA 1
ATOM 711 C C . TYR A 1 86 ? 8.789 -3.852 -2.440 1.00 91.38 86 TYR A C 1
ATOM 713 O O . TYR A 1 86 ? 9.899 -4.334 -2.662 1.00 91.38 86 TYR A O 1
ATOM 721 N N . THR A 1 87 ? 7.727 -4.206 -3.157 1.00 89.06 87 THR A N 1
ATOM 722 C CA . THR A 1 87 ? 7.808 -5.131 -4.294 1.00 89.06 87 THR A CA 1
ATOM 723 C C . THR A 1 87 ? 7.467 -4.408 -5.588 1.00 89.06 87 THR A C 1
ATOM 725 O O . THR A 1 87 ? 6.300 -4.093 -5.838 1.00 89.06 87 THR A O 1
ATOM 728 N N . SER A 1 88 ? 8.471 -4.205 -6.439 1.00 84.44 88 SER A N 1
ATOM 729 C CA . SER A 1 88 ? 8.277 -3.659 -7.783 1.00 84.44 88 SER A CA 1
ATOM 730 C C . SER A 1 88 ? 8.112 -4.788 -8.787 1.00 84.44 88 SER A C 1
ATOM 732 O O . SER A 1 88 ? 8.902 -5.736 -8.826 1.00 84.44 88 SER A O 1
ATOM 734 N N . SER A 1 89 ? 7.104 -4.675 -9.649 1.00 73.69 89 SER A N 1
ATOM 735 C CA . SER A 1 89 ? 6.962 -5.605 -10.766 1.00 73.69 89 SER A CA 1
ATOM 736 C C . SER A 1 89 ? 7.715 -5.198 -12.028 1.00 73.69 89 SER A C 1
ATOM 738 O O . SER A 1 89 ? 7.788 -5.995 -12.964 1.00 73.69 89 SER A O 1
ATOM 740 N N . PHE A 1 90 ? 8.290 -3.995 -12.024 1.00 67.12 90 PHE A N 1
ATOM 741 C CA . PHE A 1 90 ? 9.073 -3.444 -13.116 1.00 67.12 90 PHE A CA 1
ATOM 742 C C . PHE A 1 90 ? 10.532 -3.244 -12.703 1.00 67.12 90 PHE A C 1
ATOM 744 O O . PHE A 1 90 ? 10.817 -2.903 -11.551 1.00 67.12 90 PHE A O 1
ATOM 751 N N . VAL A 1 91 ? 11.433 -3.438 -13.662 1.00 60.94 91 VAL A N 1
ATOM 752 C CA . VAL A 1 91 ? 12.848 -3.095 -13.545 1.00 60.94 91 VAL A CA 1
ATOM 753 C C . VAL A 1 91 ? 13.104 -1.962 -14.514 1.00 60.94 91 VAL A C 1
ATOM 755 O O . VAL A 1 91 ? 13.009 -2.141 -15.724 1.00 60.94 91 VAL A O 1
ATOM 758 N N . SER A 1 92 ? 13.371 -0.789 -13.957 1.00 64.50 92 SER A N 1
ATOM 759 C CA . SER A 1 92 ? 13.946 0.305 -14.714 1.00 64.50 92 SER A CA 1
ATOM 760 C C . SER A 1 92 ? 15.438 0.350 -14.402 1.00 64.50 92 SER A C 1
ATOM 762 O O . SER A 1 92 ? 15.839 0.331 -13.234 1.00 64.50 92 SER A O 1
ATOM 764 N N . GLU A 1 93 ? 16.253 0.379 -15.449 1.00 66.25 93 GLU A N 1
ATOM 765 C CA . GLU A 1 93 ? 17.695 0.641 -15.360 1.00 66.25 93 GLU A CA 1
ATOM 766 C C . GLU A 1 93 ? 17.997 2.145 -15.450 1.00 66.25 93 GLU A C 1
ATOM 768 O O . GLU A 1 93 ? 19.151 2.545 -15.560 1.00 66.25 93 GLU A O 1
ATOM 773 N N . ASN A 1 94 ? 16.969 3.003 -15.408 1.00 77.31 94 ASN A N 1
ATOM 774 C CA . ASN A 1 94 ? 17.193 4.442 -15.406 1.00 77.31 94 ASN A CA 1
ATOM 775 C C . ASN A 1 94 ? 17.770 4.935 -14.068 1.00 77.31 94 ASN A C 1
ATOM 777 O O . ASN A 1 94 ? 17.527 4.372 -12.997 1.00 77.31 94 ASN A O 1
ATOM 781 N N . GLU A 1 95 ? 18.514 6.036 -14.153 1.00 79.88 95 GLU A N 1
ATOM 782 C CA . GLU A 1 95 ? 19.188 6.673 -13.019 1.00 79.88 95 GLU A CA 1
ATOM 783 C C . GLU A 1 95 ? 18.216 7.017 -11.879 1.00 79.88 95 GLU A C 1
ATOM 785 O O . GLU A 1 95 ? 18.541 6.862 -10.702 1.00 79.88 95 GLU A O 1
ATOM 790 N N . ASP A 1 96 ? 16.991 7.427 -12.212 1.00 78.94 96 ASP A N 1
ATOM 791 C CA . ASP A 1 96 ? 15.993 7.778 -11.204 1.00 78.94 96 ASP A CA 1
ATOM 792 C C . ASP A 1 96 ? 15.572 6.567 -10.363 1.00 78.94 96 ASP A C 1
ATOM 794 O O . ASP A 1 96 ? 15.387 6.682 -9.147 1.00 78.94 96 ASP A O 1
ATOM 798 N N . PHE A 1 97 ? 15.451 5.385 -10.974 1.00 79.44 97 PHE A N 1
ATOM 799 C CA . PHE A 1 97 ? 15.118 4.174 -10.234 1.00 79.44 97 PHE A CA 1
ATOM 800 C C . PHE A 1 97 ? 16.281 3.725 -9.343 1.00 79.44 97 PHE A C 1
ATOM 802 O O . PHE A 1 97 ? 16.027 3.246 -8.239 1.00 79.44 97 PHE A O 1
ATOM 809 N N . GLU A 1 98 ? 17.540 3.929 -9.748 1.00 82.75 98 GLU A N 1
ATOM 810 C CA . GLU A 1 98 ? 18.687 3.704 -8.853 1.00 82.75 98 GLU A CA 1
ATOM 811 C C . GLU A 1 98 ? 18.656 4.629 -7.636 1.00 82.75 98 GLU A C 1
ATOM 813 O O . GLU A 1 98 ? 18.758 4.157 -6.502 1.00 82.75 98 GLU A O 1
ATOM 818 N N . LYS A 1 99 ? 18.401 5.927 -7.840 1.00 85.44 99 LYS A N 1
ATOM 819 C CA . LYS A 1 99 ? 18.216 6.885 -6.735 1.00 85.44 99 LYS A CA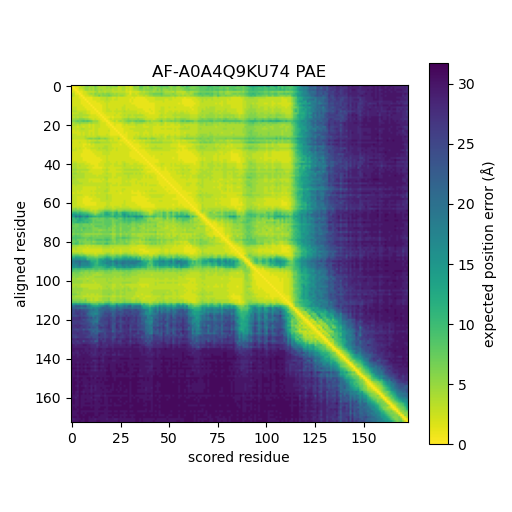 1
ATOM 820 C C . LYS A 1 99 ? 17.085 6.451 -5.803 1.00 85.44 99 LYS A C 1
ATOM 822 O O . LYS A 1 99 ? 17.186 6.565 -4.583 1.00 85.44 99 LYS A O 1
ATOM 827 N N . PHE A 1 100 ? 16.005 5.908 -6.359 1.00 84.62 100 PHE A N 1
ATOM 828 C CA . PHE A 1 100 ? 14.907 5.365 -5.568 1.00 84.62 100 PHE A CA 1
ATOM 829 C C . PHE A 1 100 ? 15.286 4.084 -4.805 1.00 84.62 100 PHE A C 1
ATOM 831 O O . PHE A 1 100 ? 14.916 3.941 -3.636 1.00 84.62 100 PHE A O 1
ATOM 838 N N . ARG A 1 101 ? 16.054 3.167 -5.412 1.00 85.06 101 ARG A N 1
ATOM 839 C CA . ARG A 1 101 ? 16.612 1.987 -4.723 1.00 85.06 101 ARG A CA 1
ATOM 840 C C . ARG A 1 101 ? 17.472 2.408 -3.537 1.00 85.06 101 ARG A C 1
ATOM 842 O O . ARG A 1 101 ? 17.332 1.846 -2.450 1.00 85.06 101 ARG A O 1
ATOM 849 N N . GLU A 1 102 ? 18.335 3.398 -3.729 1.00 88.31 102 GLU A N 1
ATOM 850 C CA . GLU A 1 102 ? 19.183 3.949 -2.675 1.00 88.31 102 GLU A CA 1
ATOM 851 C C . GLU A 1 102 ? 18.353 4.595 -1.559 1.00 88.31 102 GLU A C 1
ATOM 853 O O . GLU A 1 102 ? 18.574 4.299 -0.382 1.00 88.31 102 GLU A O 1
ATOM 858 N N . TYR A 1 103 ? 17.323 5.373 -1.910 1.00 88.50 103 TYR A N 1
ATOM 859 C CA . TYR A 1 103 ? 16.364 5.915 -0.945 1.00 88.50 103 TYR A CA 1
ATOM 860 C C . TYR A 1 103 ? 15.737 4.807 -0.087 1.00 88.50 103 TYR A C 1
ATOM 862 O O . TYR A 1 103 ? 15.770 4.896 1.143 1.00 88.50 103 TYR A O 1
ATOM 870 N N . LEU A 1 104 ? 15.212 3.739 -0.696 1.00 88.56 104 LEU A N 1
ATOM 871 C CA . LEU A 1 104 ? 14.597 2.633 0.046 1.00 88.56 104 LEU A CA 1
ATOM 872 C C . LEU A 1 104 ? 15.598 1.952 0.988 1.00 88.56 104 LEU A C 1
ATOM 874 O O . LEU A 1 104 ? 15.281 1.732 2.160 1.00 88.56 104 LEU A O 1
ATOM 878 N N . ARG A 1 105 ? 16.824 1.695 0.513 1.00 89.31 105 ARG A N 1
ATOM 879 C CA . ARG A 1 105 ? 17.914 1.147 1.337 1.00 89.31 105 ARG A CA 1
ATOM 880 C C . ARG A 1 105 ? 18.242 2.059 2.519 1.00 89.31 105 ARG A C 1
ATOM 882 O O . ARG A 1 105 ? 18.336 1.568 3.640 1.00 89.31 105 ARG A O 1
ATOM 889 N N . SER A 1 106 ? 18.318 3.376 2.308 1.00 91.12 106 SER A N 1
ATOM 890 C CA . SER A 1 106 ? 18.565 4.361 3.376 1.00 91.12 106 SER A CA 1
ATOM 891 C C . SER A 1 106 ? 17.488 4.344 4.470 1.00 91.12 106 SER A C 1
ATOM 893 O O . SER A 1 106 ? 17.746 4.688 5.622 1.00 91.12 106 SER A O 1
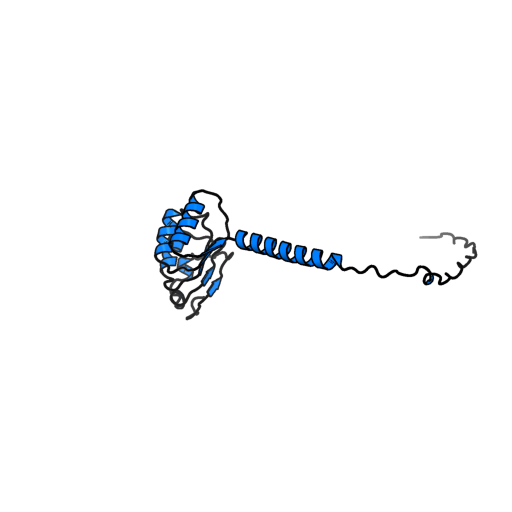ATOM 895 N N . LYS A 1 107 ? 16.268 3.917 4.120 1.00 89.88 107 LYS A N 1
ATOM 896 C CA . LYS A 1 107 ? 15.126 3.773 5.031 1.00 89.88 107 LYS A CA 1
ATOM 897 C C . LYS A 1 107 ? 14.988 2.368 5.623 1.00 89.88 107 LYS A C 1
ATOM 899 O O . LYS A 1 107 ? 14.008 2.114 6.319 1.00 89.88 107 LYS A O 1
ATOM 904 N N . ASN A 1 108 ? 15.950 1.471 5.391 1.00 91.06 108 ASN A N 1
ATOM 905 C CA . ASN A 1 108 ? 15.881 0.053 5.766 1.00 91.06 108 ASN A CA 1
ATOM 906 C C . ASN A 1 108 ? 14.647 -0.668 5.191 1.00 91.06 108 ASN A C 1
ATOM 908 O O . ASN A 1 108 ? 14.103 -1.586 5.808 1.00 91.06 108 ASN A O 1
ATOM 912 N N . ILE A 1 109 ? 14.192 -0.247 4.010 1.00 91.94 109 ILE A N 1
ATOM 913 C CA . ILE A 1 109 ? 13.101 -0.892 3.284 1.00 91.94 109 ILE A CA 1
ATOM 914 C C . ILE A 1 109 ? 13.728 -1.875 2.301 1.00 91.94 109 ILE A C 1
ATOM 916 O O . ILE A 1 109 ? 14.462 -1.479 1.395 1.00 91.94 109 ILE A O 1
ATOM 920 N N . ASN A 1 110 ? 13.430 -3.162 2.468 1.00 90.56 110 ASN A N 1
ATOM 921 C CA . ASN A 1 110 ? 13.860 -4.173 1.515 1.00 90.56 110 ASN A CA 1
ATOM 922 C C . ASN A 1 110 ? 13.110 -3.981 0.190 1.00 90.56 110 ASN A C 1
ATOM 924 O O . ASN A 1 110 ? 11.901 -3.738 0.197 1.00 90.56 110 ASN A O 1
ATOM 928 N N . ILE A 1 111 ? 13.803 -4.116 -0.936 1.00 87.12 111 ILE A N 1
ATOM 929 C CA . ILE A 1 111 ? 13.193 -4.092 -2.263 1.00 87.12 111 ILE A CA 1
ATOM 930 C C . ILE A 1 111 ? 13.319 -5.470 -2.904 1.00 87.12 111 ILE A C 1
ATOM 932 O O . ILE A 1 111 ? 14.406 -6.028 -2.971 1.00 87.12 111 ILE A O 1
ATOM 936 N N . ILE A 1 112 ? 12.197 -6.002 -3.388 1.00 85.06 112 ILE A N 1
ATOM 937 C CA . ILE A 1 112 ? 12.175 -7.181 -4.257 1.00 85.06 112 ILE A CA 1
ATOM 938 C C . ILE A 1 112 ? 11.704 -6.721 -5.629 1.00 85.06 112 ILE A C 1
ATOM 940 O O . ILE A 1 112 ? 10.575 -6.246 -5.792 1.00 85.06 112 ILE A O 1
ATOM 944 N N . SER A 1 113 ? 12.565 -6.871 -6.623 1.00 77.62 113 SER A N 1
ATOM 945 C CA . SER A 1 113 ? 12.203 -6.753 -8.027 1.00 77.62 113 SER A CA 1
ATOM 946 C C . SER A 1 113 ? 11.919 -8.149 -8.591 1.00 77.62 113 SER A C 1
ATOM 948 O O . SER A 1 113 ? 12.501 -9.138 -8.151 1.00 77.62 113 SER A O 1
ATOM 950 N N . ARG A 1 114 ? 11.026 -8.292 -9.581 1.00 63.22 114 ARG A N 1
ATOM 951 C CA . ARG A 1 114 ? 10.790 -9.611 -10.217 1.00 63.22 114 ARG A CA 1
ATOM 952 C C . ARG A 1 114 ? 12.050 -10.226 -10.856 1.00 63.22 114 ARG A C 1
ATOM 954 O O . ARG A 1 114 ? 12.042 -11.429 -11.110 1.00 63.22 114 ARG A O 1
ATOM 961 N N . TYR A 1 115 ? 13.123 -9.457 -11.061 1.00 53.62 115 TYR A N 1
ATOM 962 C CA . TYR A 1 115 ? 14.417 -10.011 -11.459 1.00 53.62 115 TYR A CA 1
ATOM 963 C C . TYR A 1 115 ? 15.103 -10.782 -10.330 1.00 53.62 115 TYR A C 1
ATOM 965 O O . TYR A 1 115 ? 15.652 -11.842 -10.618 1.00 53.62 115 TYR A O 1
ATOM 973 N N . ASP A 1 116 ? 14.960 -10.367 -9.068 1.00 49.72 116 ASP A N 1
ATOM 974 C CA . ASP A 1 116 ? 15.543 -11.080 -7.920 1.00 49.72 116 ASP A CA 1
ATOM 975 C C . ASP A 1 116 ? 14.981 -12.505 -7.795 1.00 49.72 116 ASP A C 1
ATOM 977 O O . ASP A 1 116 ? 15.690 -13.439 -7.433 1.00 49.72 116 ASP A O 1
ATOM 981 N N . TYR A 1 117 ? 13.714 -12.708 -8.178 1.00 46.03 117 TYR A N 1
ATOM 982 C CA . TYR A 1 117 ? 13.112 -14.044 -8.255 1.00 46.03 117 TYR A CA 1
ATOM 983 C C . TYR A 1 117 ? 13.645 -14.859 -9.444 1.00 46.03 117 TYR A C 1
ATOM 985 O O . TYR A 1 117 ? 13.811 -16.072 -9.341 1.00 46.03 117 TYR A O 1
ATOM 993 N N . SER A 1 118 ? 13.922 -14.206 -10.578 1.00 46.91 118 SER A N 1
ATOM 994 C CA . SER A 1 118 ? 14.476 -14.870 -11.762 1.00 46.91 118 SER A CA 1
ATOM 995 C C . SER A 1 118 ? 15.947 -15.257 -11.587 1.00 46.91 118 SER A C 1
ATOM 997 O O . SER A 1 118 ? 16.336 -16.336 -12.028 1.00 46.91 118 SER A O 1
ATOM 999 N N . GLU A 1 119 ? 16.744 -14.431 -10.903 1.00 50.09 119 GLU A N 1
ATOM 1000 C CA . GLU A 1 119 ? 18.128 -14.750 -10.552 1.00 50.09 119 GLU A CA 1
ATOM 1001 C C . GLU A 1 119 ? 18.191 -15.851 -9.500 1.00 50.09 119 GLU A C 1
ATOM 1003 O O . GLU A 1 119 ? 18.911 -16.821 -9.707 1.00 50.09 119 GLU A O 1
ATOM 1008 N N . ASN A 1 120 ? 17.371 -15.796 -8.442 1.00 51.38 120 ASN A N 1
ATOM 1009 C CA . ASN A 1 120 ? 17.315 -16.889 -7.465 1.00 51.38 120 ASN A CA 1
ATOM 1010 C C . ASN A 1 120 ? 16.917 -18.226 -8.105 1.00 51.38 120 ASN A C 1
ATOM 1012 O O . ASN A 1 120 ? 17.540 -19.245 -7.823 1.00 51.38 120 ASN A O 1
ATOM 1016 N N . ILE A 1 121 ? 15.922 -18.245 -9.004 1.00 54.25 121 ILE A N 1
ATOM 1017 C CA . ILE A 1 121 ? 15.529 -19.480 -9.704 1.00 54.25 121 ILE A CA 1
ATOM 1018 C C . ILE A 1 121 ? 16.642 -19.975 -10.639 1.00 54.25 121 ILE A C 1
ATOM 1020 O O . ILE A 1 121 ? 16.864 -21.183 -10.721 1.00 54.25 121 ILE A O 1
ATOM 1024 N N . LYS A 1 122 ? 17.343 -19.0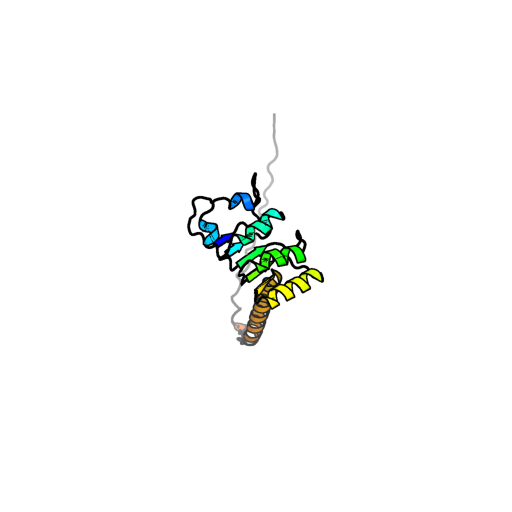82 -11.352 1.00 52.84 122 LYS A N 1
ATOM 1025 C CA . LYS A 1 122 ? 18.498 -19.465 -12.184 1.00 52.84 122 LYS A CA 1
ATOM 1026 C C . LYS A 1 122 ? 19.627 -20.041 -11.325 1.00 52.84 122 LYS A C 1
ATOM 1028 O O . LYS A 1 122 ? 20.144 -21.103 -11.657 1.00 52.84 122 LYS A O 1
ATOM 1033 N N . ASN A 1 123 ? 19.945 -19.398 -10.206 1.00 53.69 123 ASN A N 1
ATOM 1034 C CA . ASN A 1 123 ? 21.027 -19.798 -9.309 1.00 53.69 123 ASN A CA 1
ATOM 1035 C C . ASN A 1 123 ? 20.734 -21.137 -8.611 1.00 53.69 123 ASN A C 1
ATOM 1037 O O . ASN A 1 123 ? 21.608 -22.001 -8.569 1.00 53.69 123 ASN A O 1
ATOM 1041 N N . GLU A 1 124 ? 19.500 -21.370 -8.148 1.00 63.38 124 GLU A N 1
ATOM 1042 C CA . GLU A 1 124 ? 19.088 -22.665 -7.582 1.00 63.38 124 GLU A CA 1
ATOM 1043 C C . GLU A 1 124 ? 19.089 -23.788 -8.631 1.00 63.38 124 GLU A C 1
ATOM 1045 O O . GLU A 1 124 ? 19.533 -24.900 -8.347 1.00 63.38 124 GLU A O 1
ATOM 1050 N N . LYS A 1 125 ? 18.673 -23.509 -9.876 1.00 60.50 125 LYS A N 1
ATOM 1051 C CA . LYS A 1 125 ? 18.772 -24.490 -10.971 1.00 60.50 125 LYS A CA 1
ATOM 1052 C C . LYS A 1 125 ? 20.222 -24.852 -11.293 1.00 60.50 125 LYS A C 1
ATOM 1054 O O . LYS A 1 125 ? 20.512 -26.032 -11.448 1.00 60.50 125 LYS A O 1
ATOM 1059 N N . ILE A 1 126 ? 21.126 -23.874 -11.357 1.00 63.88 126 ILE A N 1
ATOM 1060 C CA . ILE A 1 126 ? 22.563 -24.117 -11.579 1.00 63.88 126 ILE A CA 1
ATOM 1061 C C . ILE A 1 126 ? 23.147 -24.954 -10.432 1.00 63.88 126 ILE A C 1
ATOM 1063 O O . ILE A 1 126 ? 23.865 -25.918 -10.675 1.00 63.88 126 ILE A O 1
ATOM 1067 N N . LYS A 1 127 ? 22.779 -24.654 -9.182 1.00 69.56 127 LYS A N 1
ATOM 1068 C CA . LYS A 1 127 ? 23.194 -25.440 -8.011 1.00 69.56 127 LYS A CA 1
ATOM 1069 C C . LYS A 1 127 ? 22.703 -26.891 -8.081 1.00 69.56 127 LYS A C 1
ATOM 1071 O O . LYS A 1 127 ? 23.469 -27.804 -7.788 1.00 69.56 127 LYS A O 1
ATOM 1076 N N . ALA A 1 128 ? 21.456 -27.113 -8.497 1.00 62.62 128 ALA A N 1
ATOM 1077 C CA . ALA A 1 128 ? 20.906 -28.454 -8.687 1.00 62.62 128 ALA A CA 1
ATOM 1078 C C . ALA A 1 128 ? 21.607 -29.227 -9.821 1.00 62.62 128 ALA A C 1
ATOM 1080 O O . ALA A 1 128 ? 21.878 -30.414 -9.660 1.00 62.62 128 ALA A O 1
ATOM 1081 N N . VAL A 1 129 ? 21.942 -28.560 -10.932 1.00 60.56 129 VAL A N 1
ATOM 1082 C CA . VAL A 1 129 ? 22.681 -29.162 -12.059 1.00 60.56 129 VAL A CA 1
ATOM 1083 C C . VAL A 1 129 ? 24.096 -29.562 -11.644 1.00 60.56 129 VAL A C 1
ATOM 1085 O O . VAL A 1 129 ? 24.484 -30.705 -11.863 1.00 60.56 129 VAL A O 1
ATOM 1088 N N . ASN A 1 130 ? 24.828 -28.684 -10.957 1.00 62.97 130 ASN A N 1
ATOM 1089 C CA . ASN A 1 130 ? 26.188 -28.985 -10.496 1.00 62.97 130 ASN A CA 1
ATOM 1090 C C . ASN A 1 130 ? 26.217 -30.158 -9.498 1.00 62.97 130 ASN A C 1
ATOM 1092 O O . ASN A 1 130 ? 27.159 -30.947 -9.479 1.00 62.97 130 ASN A O 1
ATOM 1096 N N . ASN A 1 131 ? 25.175 -30.305 -8.675 1.00 63.75 131 ASN A N 1
ATOM 1097 C CA . ASN A 1 131 ? 25.042 -31.456 -7.782 1.00 63.75 131 ASN A CA 1
ATOM 1098 C C . ASN A 1 131 ? 24.729 -32.760 -8.543 1.00 63.75 131 ASN A C 1
ATOM 1100 O O . ASN A 1 131 ? 25.162 -33.825 -8.111 1.00 63.75 131 ASN A O 1
ATOM 1104 N N . LEU A 1 132 ? 24.004 -32.689 -9.666 1.00 59.78 132 LEU A N 1
ATOM 1105 C CA . LEU A 1 132 ? 23.676 -33.847 -10.502 1.00 59.78 132 LEU A CA 1
ATOM 1106 C C . LEU A 1 132 ? 24.886 -34.326 -11.316 1.00 59.78 132 LEU A C 1
ATOM 1108 O O . LEU A 1 132 ? 25.130 -35.529 -11.369 1.00 59.78 132 LEU A O 1
ATOM 1112 N N . GLU A 1 133 ? 25.674 -33.417 -11.895 1.00 56.84 133 GLU A N 1
ATOM 1113 C CA . GLU A 1 133 ? 26.901 -33.767 -12.631 1.00 56.84 133 GLU A CA 1
ATOM 1114 C C . GLU A 1 133 ? 27.927 -34.479 -11.737 1.00 56.84 133 GLU A C 1
ATOM 1116 O O . GLU A 1 133 ? 28.531 -35.463 -12.162 1.00 56.84 133 GLU A O 1
ATOM 1121 N N . ASN A 1 134 ? 28.031 -34.084 -10.464 1.00 53.38 134 ASN A N 1
ATOM 1122 C CA . ASN A 1 134 ? 28.864 -34.787 -9.482 1.00 53.38 134 ASN A CA 1
ATOM 1123 C C . ASN A 1 134 ? 28.337 -36.190 -9.116 1.00 53.38 134 ASN A C 1
ATOM 1125 O O . ASN A 1 134 ? 29.116 -37.018 -8.659 1.00 53.38 134 ASN A O 1
ATOM 1129 N N . SER A 1 135 ? 27.047 -36.478 -9.327 1.00 57.31 135 SER A N 1
ATOM 1130 C CA . SER A 1 135 ? 26.461 -37.817 -9.122 1.00 57.31 135 SER A CA 1
ATOM 1131 C C . SER A 1 135 ? 26.464 -38.692 -10.385 1.00 57.31 135 SER A C 1
ATOM 1133 O O . SER A 1 135 ? 26.473 -39.915 -10.292 1.00 57.31 135 SER A O 1
ATOM 1135 N N . ALA A 1 136 ? 26.492 -38.086 -11.578 1.00 51.06 136 ALA A N 1
ATOM 1136 C CA . ALA A 1 136 ? 26.530 -38.799 -12.858 1.00 51.06 136 ALA A CA 1
ATOM 1137 C C . ALA A 1 136 ? 27.918 -39.392 -13.175 1.00 51.06 136 ALA A C 1
ATOM 1139 O O . ALA A 1 136 ? 28.023 -40.306 -13.991 1.00 51.06 136 ALA A O 1
ATOM 1140 N N . GLY A 1 137 ? 28.972 -38.915 -12.503 1.00 51.91 137 GLY A N 1
ATOM 1141 C CA . GLY A 1 137 ? 30.315 -39.504 -12.552 1.00 51.91 137 GLY A CA 1
ATOM 1142 C C . GLY A 1 137 ? 30.454 -40.859 -11.839 1.00 51.91 137 GLY A C 1
ATOM 1143 O O . GLY A 1 137 ? 31.477 -41.514 -12.009 1.00 51.91 137 GLY A O 1
ATOM 1144 N N . GLU A 1 138 ? 29.439 -41.304 -11.086 1.00 49.78 138 GLU A N 1
ATOM 1145 C CA . GLU A 1 138 ? 29.396 -42.610 -10.400 1.00 49.78 138 GLU A CA 1
ATOM 1146 C C . GLU A 1 138 ? 28.416 -43.604 -11.056 1.00 49.78 138 GLU A C 1
ATOM 1148 O O . GLU A 1 138 ? 27.900 -44.514 -10.404 1.00 49.78 138 GLU A O 1
ATOM 1153 N N . ILE A 1 139 ? 28.150 -43.490 -12.363 1.00 54.78 139 ILE A N 1
ATOM 1154 C CA . ILE A 1 139 ? 27.539 -44.612 -13.091 1.00 54.78 139 ILE A CA 1
ATOM 1155 C C . ILE A 1 139 ? 28.624 -45.682 -13.249 1.00 54.78 139 ILE A C 1
ATOM 1157 O O . ILE A 1 139 ? 29.390 -45.684 -14.212 1.00 54.78 139 ILE A O 1
ATOM 1161 N N . LEU A 1 140 ? 28.717 -46.579 -12.263 1.00 56.97 140 LEU A N 1
ATOM 1162 C CA . LEU A 1 140 ? 29.480 -47.817 -12.371 1.00 56.97 140 LEU A CA 1
ATOM 1163 C C . LEU A 1 140 ? 28.974 -48.569 -13.605 1.00 56.97 140 LEU A C 1
ATOM 1165 O O . LEU A 1 140 ? 27.847 -49.059 -13.637 1.00 56.97 140 LEU A O 1
ATOM 1169 N N . MET A 1 141 ? 29.815 -48.615 -14.633 1.00 44.72 141 MET A N 1
ATOM 1170 C CA . MET A 1 141 ? 29.636 -49.441 -15.817 1.00 44.72 141 MET A CA 1
ATOM 1171 C C . MET A 1 141 ? 29.546 -50.900 -15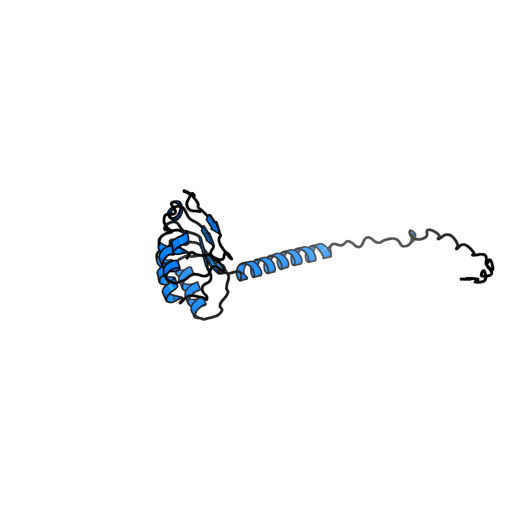.358 1.00 44.72 141 MET A C 1
ATOM 1173 O O . MET A 1 141 ? 30.554 -51.515 -15.028 1.00 44.72 141 MET A O 1
ATOM 1177 N N . CYS A 1 142 ? 28.334 -51.441 -15.246 1.00 54.47 142 CYS A N 1
ATOM 1178 C CA . CYS A 1 142 ? 28.159 -52.875 -15.075 1.00 54.47 142 CYS A CA 1
ATOM 1179 C C . CYS A 1 142 ? 28.418 -53.525 -16.437 1.00 54.47 142 CYS A C 1
ATOM 1181 O O . CYS A 1 142 ? 27.655 -53.290 -17.375 1.00 54.47 142 CYS A O 1
ATOM 1183 N N . ASP A 1 143 ? 29.492 -54.306 -16.552 1.00 56.84 143 ASP A N 1
ATOM 1184 C CA . ASP A 1 143 ? 29.805 -55.084 -17.750 1.00 56.84 143 ASP A CA 1
ATOM 1185 C C . ASP A 1 143 ? 28.647 -56.052 -18.047 1.00 56.84 143 ASP A C 1
ATOM 1187 O O . ASP A 1 143 ? 28.420 -57.026 -17.329 1.00 56.84 143 ASP A O 1
ATOM 1191 N N . VAL A 1 144 ? 27.857 -55.756 -19.081 1.00 57.06 144 VAL A N 1
ATOM 1192 C CA . VAL A 1 144 ? 26.796 -56.650 -19.556 1.00 57.06 144 VAL A CA 1
ATOM 1193 C C . VAL A 1 144 ? 27.433 -57.682 -20.484 1.00 57.06 144 VAL A C 1
ATOM 1195 O O . VAL A 1 144 ? 27.823 -57.360 -21.607 1.00 57.06 144 VAL A O 1
ATOM 1198 N N . ASP A 1 145 ? 27.528 -58.930 -20.023 1.00 55.78 145 ASP A N 1
ATOM 1199 C CA . ASP A 1 145 ? 28.021 -60.051 -20.824 1.00 55.78 145 ASP A CA 1
ATOM 1200 C C . ASP A 1 145 ? 27.116 -60.305 -22.044 1.00 55.78 145 ASP A C 1
ATOM 1202 O O . ASP A 1 145 ? 25.962 -60.729 -21.941 1.00 55.78 145 ASP A O 1
ATOM 1206 N N . VAL A 1 146 ? 27.682 -60.103 -23.236 1.00 53.47 146 VAL A N 1
ATOM 1207 C CA . VAL A 1 146 ? 27.049 -60.260 -24.565 1.00 53.47 146 VAL A CA 1
ATOM 1208 C C . VAL A 1 146 ? 26.515 -61.687 -24.821 1.00 53.47 146 VAL A C 1
ATOM 1210 O O . VAL A 1 146 ? 25.741 -61.915 -25.750 1.00 53.47 146 VAL A O 1
ATOM 1213 N N . ALA A 1 147 ? 26.864 -62.662 -23.976 1.00 52.47 147 ALA A N 1
ATOM 1214 C CA . ALA A 1 147 ? 26.476 -64.064 -24.116 1.00 52.47 147 ALA A CA 1
ATOM 1215 C C . ALA A 1 147 ? 24.978 -64.353 -23.873 1.00 52.47 147 ALA A C 1
ATOM 1217 O O . ALA A 1 147 ? 24.503 -65.416 -24.273 1.00 52.47 147 ALA A O 1
ATOM 1218 N N . MET A 1 148 ? 24.217 -63.439 -23.257 1.00 56.34 148 MET A N 1
ATOM 1219 C CA . MET A 1 148 ? 22.801 -63.683 -22.925 1.00 56.34 148 MET A CA 1
ATOM 1220 C C . MET A 1 148 ? 21.788 -63.298 -24.021 1.00 56.34 148 MET A C 1
ATOM 1222 O O . MET A 1 148 ? 20.605 -63.582 -23.864 1.00 56.34 148 MET A O 1
ATOM 1226 N N . LEU A 1 149 ? 22.210 -62.712 -25.150 1.00 51.28 149 LEU A N 1
ATOM 1227 C CA . LEU A 1 149 ? 21.305 -62.263 -26.229 1.00 51.28 149 LEU A CA 1
ATOM 1228 C C . LEU A 1 149 ? 21.164 -63.255 -27.403 1.00 51.28 149 LEU A C 1
ATOM 1230 O O . LEU A 1 149 ? 20.972 -62.843 -28.545 1.00 51.28 149 LEU A O 1
ATOM 1234 N N . SER A 1 150 ? 21.243 -64.565 -27.153 1.00 53.81 150 SER A N 1
ATOM 1235 C CA . SER A 1 150 ? 20.976 -65.594 -28.175 1.00 53.81 150 SER A CA 1
ATOM 1236 C C . SER A 1 150 ? 19.712 -66.394 -27.850 1.00 53.81 150 SER A C 1
ATOM 1238 O O . SER A 1 150 ? 19.760 -67.600 -27.613 1.00 53.81 150 SER A O 1
ATOM 1240 N N . GLU A 1 151 ? 18.557 -65.725 -27.848 1.00 55.09 151 GLU A N 1
ATOM 1241 C CA . GLU A 1 151 ? 17.271 -66.407 -28.027 1.00 55.09 151 GLU A CA 1
ATOM 1242 C C . GLU A 1 151 ? 16.886 -66.379 -29.512 1.00 55.09 151 GLU A C 1
ATOM 1244 O O . GLU A 1 151 ? 16.783 -65.332 -30.151 1.00 55.09 151 GLU A O 1
ATOM 1249 N N . ARG A 1 152 ? 16.742 -67.578 -30.085 1.00 59.44 152 ARG A N 1
ATOM 1250 C CA . ARG A 1 152 ? 16.478 -67.830 -31.506 1.00 59.44 152 ARG A CA 1
ATOM 1251 C C . ARG A 1 152 ? 15.119 -67.264 -31.928 1.00 59.44 152 ARG A C 1
ATOM 1253 O O . ARG A 1 152 ? 14.088 -67.694 -31.419 1.00 59.44 152 ARG A O 1
ATOM 1260 N N . LEU A 1 153 ? 15.113 -66.386 -32.930 1.00 55.03 153 LEU A N 1
ATOM 1261 C CA . LEU A 1 153 ? 13.892 -65.980 -33.630 1.00 55.03 153 LEU A CA 1
ATOM 1262 C C . LEU A 1 153 ? 13.280 -67.182 -34.385 1.00 55.03 153 LEU A C 1
ATOM 1264 O O . LEU A 1 153 ? 14.024 -67.931 -35.027 1.00 55.03 153 LEU A O 1
ATOM 1268 N N . PRO A 1 154 ? 11.949 -67.383 -34.344 1.00 57.28 154 PRO A N 1
ATOM 1269 C CA . PRO A 1 154 ? 11.289 -68.416 -35.136 1.00 57.28 154 PRO A CA 1
ATOM 1270 C C . PRO A 1 154 ? 11.333 -68.076 -36.638 1.00 57.28 154 PRO A C 1
ATOM 1272 O O . PRO A 1 154 ? 11.360 -66.896 -37.002 1.00 57.28 154 PRO A O 1
ATOM 1275 N N . PRO A 1 155 ? 11.345 -69.087 -37.529 1.00 60.34 155 PRO A N 1
ATOM 1276 C CA . PRO A 1 155 ? 11.443 -68.852 -38.963 1.00 60.34 155 PRO A CA 1
ATOM 1277 C C . PRO A 1 155 ? 10.154 -68.228 -39.537 1.00 60.34 155 PRO A C 1
ATOM 1279 O O . PRO A 1 155 ? 9.067 -68.460 -38.998 1.00 60.34 155 PRO A O 1
ATOM 1282 N N . PRO A 1 156 ? 10.249 -67.461 -40.641 1.00 56.84 156 PRO A N 1
ATOM 1283 C CA . PRO A 1 156 ? 9.105 -66.761 -41.222 1.00 56.84 156 PRO A CA 1
ATOM 1284 C C . PRO A 1 156 ? 8.098 -67.724 -41.876 1.00 56.84 156 PRO A C 1
ATOM 1286 O O . PRO A 1 156 ? 8.513 -68.712 -42.486 1.00 56.84 156 PRO A O 1
ATOM 1289 N N . PRO A 1 157 ? 6.786 -67.431 -41.823 1.00 52.94 157 PRO A N 1
ATOM 1290 C CA . PRO A 1 157 ? 5.769 -68.220 -42.512 1.00 52.94 157 PRO A CA 1
ATOM 1291 C C . PRO A 1 157 ? 5.776 -67.956 -44.028 1.00 52.94 157 PRO A C 1
ATOM 1293 O O . PRO A 1 157 ? 5.894 -66.815 -44.475 1.00 52.94 157 PRO A O 1
ATOM 1296 N N . THR A 1 158 ? 5.615 -69.012 -44.829 1.00 56.34 158 THR A N 1
ATOM 1297 C CA . THR A 1 158 ? 5.478 -68.925 -46.291 1.00 56.34 158 THR A CA 1
ATOM 1298 C C . THR A 1 158 ? 4.032 -68.630 -46.689 1.00 56.34 158 THR A C 1
ATOM 1300 O O . THR A 1 158 ? 3.121 -69.372 -46.326 1.00 56.34 158 THR A O 1
ATOM 1303 N N . PHE A 1 159 ? 3.823 -67.556 -47.454 1.00 50.38 159 PHE A N 1
ATOM 1304 C CA . PHE A 1 159 ? 2.526 -67.186 -48.023 1.00 50.38 159 PHE A CA 1
ATOM 1305 C C . PHE A 1 159 ? 2.249 -68.009 -49.290 1.00 50.38 159 PHE A C 1
ATOM 1307 O O . PHE A 1 159 ? 3.10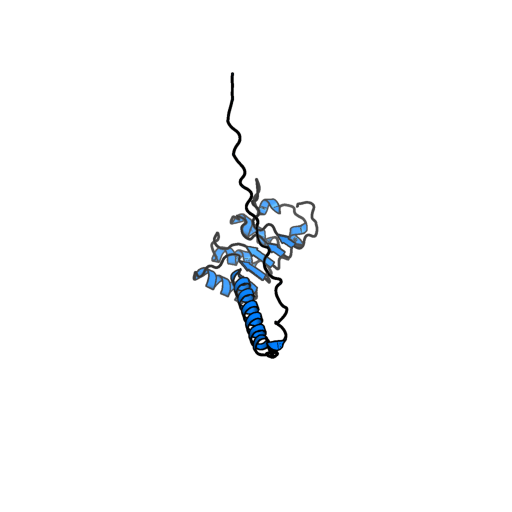2 -68.093 -50.171 1.00 50.38 159 PHE A O 1
ATOM 1314 N N . HIS A 1 160 ? 1.064 -68.615 -49.382 1.00 51.06 160 HIS A N 1
ATOM 1315 C CA . HIS A 1 160 ? 0.590 -69.277 -50.598 1.00 51.06 160 HIS A CA 1
ATOM 1316 C C . HIS A 1 160 ? -0.277 -68.313 -51.417 1.00 51.06 160 HIS A C 1
ATOM 1318 O O . HIS A 1 160 ? -1.290 -67.817 -50.922 1.00 51.06 160 HIS A O 1
ATOM 1324 N N . ASP A 1 161 ? 0.113 -68.083 -52.672 1.00 49.62 161 ASP A N 1
ATOM 1325 C CA . ASP A 1 161 ? -0.653 -67.310 -53.652 1.00 49.62 161 ASP A CA 1
ATOM 1326 C C . ASP A 1 161 ? -1.969 -68.017 -54.005 1.00 49.62 161 ASP A C 1
ATOM 1328 O O . ASP A 1 161 ? -1.980 -69.161 -54.465 1.00 49.62 161 ASP A O 1
ATOM 1332 N N . THR A 1 162 ? -3.093 -67.320 -53.843 1.00 50.50 162 THR A N 1
ATOM 1333 C CA . THR A 1 162 ? -4.384 -67.717 -54.420 1.00 50.50 162 THR A CA 1
ATOM 1334 C C . THR A 1 162 ? -4.883 -66.610 -55.344 1.00 50.50 162 THR A C 1
ATOM 1336 O O . THR A 1 162 ? -5.231 -65.513 -54.911 1.00 50.50 162 THR A O 1
ATOM 1339 N N . ASN A 1 163 ? -4.891 -66.905 -56.649 1.00 53.25 163 ASN A N 1
ATOM 1340 C CA . ASN A 1 163 ? -5.441 -66.052 -57.702 1.00 53.25 163 ASN A CA 1
ATOM 1341 C C . ASN A 1 163 ? -6.952 -65.862 -57.491 1.00 53.25 163 ASN A C 1
ATOM 1343 O O . ASN A 1 163 ? -7.740 -66.762 -57.781 1.00 53.25 163 ASN A O 1
ATOM 1347 N N . HIS A 1 164 ? -7.359 -64.676 -57.037 1.00 55.38 164 HIS A N 1
ATOM 1348 C CA . HIS A 1 164 ? -8.759 -64.262 -57.011 1.00 55.38 164 HIS A CA 1
ATOM 1349 C C . HIS A 1 164 ? -9.076 -63.368 -58.218 1.00 55.38 164 HIS A C 1
ATOM 1351 O O . HIS A 1 164 ? -8.614 -62.236 -58.334 1.00 55.38 164 HIS A O 1
ATOM 1357 N N . GLN A 1 165 ? -9.882 -63.917 -59.128 1.00 58.41 165 GLN A N 1
ATOM 1358 C CA . GLN A 1 165 ? -10.504 -63.236 -60.264 1.00 58.41 165 GLN A CA 1
ATOM 1359 C C . GLN A 1 165 ? -11.474 -62.137 -59.771 1.00 58.41 165 GLN A C 1
ATOM 1361 O O . GLN A 1 165 ? -12.246 -62.399 -58.845 1.00 58.41 165 GLN A O 1
ATOM 1366 N N . PRO A 1 166 ? -11.496 -60.932 -60.370 1.00 57.19 166 PRO A N 1
ATOM 1367 C CA . PRO A 1 166 ? -12.427 -59.877 -59.970 1.00 57.19 166 PRO A CA 1
ATOM 1368 C C . PRO A 1 166 ? -13.842 -60.127 -60.533 1.00 57.19 166 PRO A C 1
ATOM 1370 O O . PRO A 1 166 ? -13.968 -60.544 -61.688 1.00 57.19 166 PRO A O 1
ATOM 1373 N N . PRO A 1 167 ? -14.922 -59.849 -59.775 1.00 53.12 167 PRO A N 1
ATOM 1374 C CA . PRO A 1 167 ? -16.275 -59.901 -60.311 1.00 53.12 167 PRO A CA 1
ATOM 1375 C C . PRO A 1 167 ? -16.608 -58.651 -61.141 1.00 53.12 167 PRO A C 1
ATOM 1377 O O . PRO A 1 167 ? -16.249 -57.523 -60.803 1.00 53.12 167 PRO A O 1
ATOM 1380 N N . SER A 1 168 ? -17.309 -58.895 -62.247 1.00 48.56 168 SER A N 1
ATOM 1381 C CA . SER A 1 168 ? -17.771 -57.939 -63.255 1.00 48.56 168 SER A CA 1
ATOM 1382 C C . SER A 1 168 ? -18.864 -56.993 -62.749 1.00 48.56 168 SER A C 1
ATOM 1384 O O . SER A 1 168 ? -19.778 -57.409 -62.037 1.00 48.56 168 SER A O 1
ATOM 1386 N N . SER A 1 169 ? -18.802 -55.739 -63.200 1.00 49.69 169 SER A N 1
ATOM 1387 C CA . SER A 1 169 ? -19.791 -54.689 -62.965 1.00 49.69 169 SER A CA 1
ATOM 1388 C C . SER A 1 169 ? -21.080 -54.892 -63.771 1.00 49.69 169 SER A C 1
ATOM 1390 O O . SER A 1 169 ? -21.051 -55.232 -64.953 1.00 49.69 169 SER A O 1
ATOM 1392 N N . SER A 1 170 ? -22.225 -54.618 -63.144 1.00 50.44 170 SER A N 1
ATOM 1393 C CA . SER A 1 170 ? -23.489 -54.349 -63.833 1.00 50.44 170 SER A CA 1
ATOM 1394 C C . SER A 1 170 ? -24.394 -53.522 -62.918 1.00 50.44 170 SER A C 1
ATOM 1396 O O . SER A 1 170 ? -25.050 -54.044 -62.021 1.00 50.44 170 SER A O 1
ATOM 1398 N N . CYS A 1 171 ? -24.376 -52.206 -63.130 1.00 47.50 171 CYS A N 1
ATOM 1399 C CA . CYS A 1 171 ? -25.436 -51.307 -62.696 1.00 47.50 171 CYS A CA 1
ATOM 1400 C C . CYS A 1 171 ? -26.394 -51.151 -63.880 1.00 47.50 171 CYS A C 1
ATOM 1402 O O . CYS A 1 171 ? -25.958 -50.739 -64.956 1.00 47.50 171 CYS A O 1
ATOM 1404 N N . GLN A 1 172 ? -27.678 -51.442 -63.689 1.00 45.34 172 GLN A N 1
ATOM 1405 C CA . GLN A 1 172 ? -28.738 -50.953 -64.567 1.00 45.34 172 GLN A CA 1
ATOM 1406 C C . GLN A 1 172 ? -29.806 -50.225 -63.753 1.00 45.34 172 GLN A C 1
ATOM 1408 O O . GLN A 1 172 ? -29.972 -50.467 -62.558 1.00 45.34 172 GLN A O 1
ATOM 1413 N N . THR A 1 173 ? -30.385 -49.252 -64.448 1.00 50.56 173 THR A N 1
ATOM 1414 C CA . THR A 1 173 ? -31.149 -48.077 -64.021 1.00 50.56 173 THR A CA 1
ATOM 1415 C C . THR A 1 173 ? -32.603 -48.395 -63.708 1.00 50.56 173 THR A C 1
ATOM 1417 O O . THR A 1 173 ? -33.148 -49.315 -64.355 1.00 50.56 173 THR A O 1
#

pLDDT: mean 75.7, std 16.73, range [44.72, 97.12]

Radius of gyration: 34.15 Å; Cα contacts (8 Å, |Δi|>4): 196; chains: 1; bounding box: 62×82×75 Å

Foldseek 3Di:
DQPDAQDAEDACALPEDDPDALLRVCVNRNNLQNHAYYAHHNYDHDLVNLQSLLSSQNHAEYEYEPPVDDLVSNLVSCVSHLYQEYEYADDDPDPSVVVSVVSCVVSNHHYHYVVNVVVVVVVVVVVVVVVVVVVVVPPPPDDDPPVPPPDDDDDDDDDDDDDDDDDDDDDDD